Protein AF-A0AA95JID3-F1 (afdb_monomer_lite)

Secondary structure (DSSP, 8-state):
------EEEE--SSTT--S--SEEEEEEETTEEEEEEE-TTTT-SEEEEEEEEEEEEEETTSS------SSS-PPBP--TT-TTPBPSEEEEET-HHHHHHGGGSPTT--EEEEEEEETTEEEEEEEESS-SEEEEEEHHHHTT---GGG--

Foldseek 3Di:
DPLPDFAWDDDDLDPPDALDQPFWDWDDDQQKIKIWRHDVPPHDQWIKIFIFGFNDKDDPPPDCPDPPPPDPHFDARPPPVGRPHGRFKIWTPPDPVCVVCVVVDDPPFDWTWIWGQGPVGIIITTGGDRTPDIDIDGNVCVVVDDPPVRPD

Radius of gyration: 15.6 Å; chains: 1; bounding box: 40×29×48 Å

pLDDT: mean 78.07, std 14.45, range [30.84, 93.31]

Structure (mmCIF, N/CA/C/O backbone):
data_AF-A0AA95JID3-F1
#
_entry.id   AF-A0AA95JID3-F1
#
loop_
_atom_site.group_PDB
_atom_site.id
_atom_site.type_symbol
_atom_site.label_atom_id
_atom_site.label_alt_id
_atom_site.label_comp_id
_atom_site.label_asym_id
_atom_site.label_entity_id
_atom_site.label_seq_id
_atom_site.pdbx_PDB_ins_code
_atom_site.Cartn_x
_atom_site.Cartn_y
_atom_site.Cartn_z
_atom_site.occupancy
_atom_site.B_iso_or_equiv
_atom_site.auth_seq_id
_atom_site.auth_comp_id
_atom_site.auth_asym_id
_atom_site.auth_atom_id
_atom_site.pdbx_PDB_model_num
ATOM 1 N N . MET A 1 1 ? 9.657 -1.119 28.760 1.00 42.12 1 MET A N 1
AT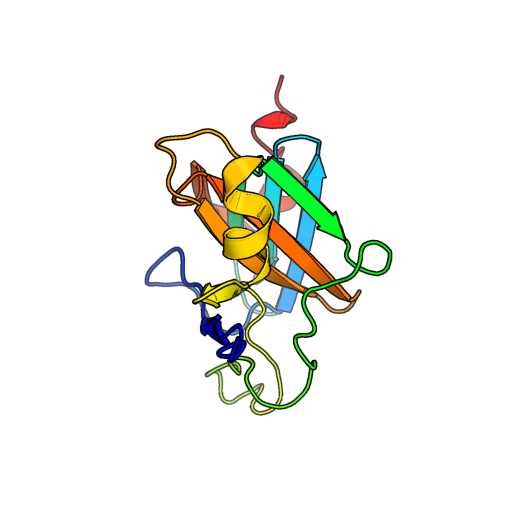OM 2 C CA . MET A 1 1 ? 9.115 -2.240 27.970 1.00 42.12 1 MET A CA 1
ATOM 3 C C . MET A 1 1 ? 9.967 -2.332 26.725 1.00 42.12 1 MET A C 1
ATOM 5 O O . MET A 1 1 ? 10.336 -1.295 26.195 1.00 42.12 1 MET A O 1
ATOM 9 N N . ASP A 1 2 ? 10.381 -3.534 26.352 1.00 42.81 2 ASP A N 1
ATOM 10 C CA . ASP A 1 2 ? 11.243 -3.756 25.193 1.00 42.81 2 ASP A CA 1
ATOM 11 C C . ASP A 1 2 ? 10.377 -3.553 23.940 1.00 42.81 2 ASP A C 1
ATOM 13 O O . ASP A 1 2 ? 9.549 -4.409 23.625 1.00 42.81 2 ASP A O 1
ATOM 17 N N . HIS A 1 3 ? 10.460 -2.377 23.305 1.00 45.72 3 HIS A N 1
ATOM 18 C CA . HIS A 1 3 ? 9.770 -2.086 22.046 1.00 45.72 3 HIS A CA 1
ATOM 19 C C . HIS A 1 3 ? 10.386 -2.987 20.969 1.00 45.72 3 HIS A C 1
ATOM 21 O O . HIS A 1 3 ? 11.359 -2.625 20.304 1.00 45.72 3 HIS A O 1
ATOM 27 N N . LYS A 1 4 ? 9.879 -4.217 20.852 1.00 53.16 4 LYS A N 1
ATOM 28 C CA . LYS A 1 4 ? 10.239 -5.141 19.780 1.00 53.16 4 LYS A CA 1
ATOM 29 C C . LYS A 1 4 ? 9.712 -4.578 18.458 1.00 53.16 4 LYS A C 1
ATOM 31 O O . LYS A 1 4 ? 8.588 -4.839 18.076 1.00 53.16 4 LYS A O 1
ATOM 36 N N . ARG A 1 5 ? 10.579 -3.756 17.860 1.00 68.69 5 ARG A N 1
ATOM 37 C CA . ARG A 1 5 ? 10.767 -3.378 16.454 1.00 68.69 5 ARG A CA 1
ATOM 38 C C . ARG A 1 5 ? 9.573 -3.655 15.541 1.00 68.69 5 ARG A C 1
ATOM 40 O O . ARG A 1 5 ? 9.470 -4.755 15.009 1.00 68.69 5 ARG A O 1
ATOM 47 N N . ASP A 1 6 ? 8.790 -2.611 15.284 1.00 78.25 6 ASP A N 1
ATOM 48 C CA . ASP A 1 6 ? 7.962 -2.487 14.084 1.00 78.25 6 ASP A CA 1
ATOM 49 C C . ASP A 1 6 ? 8.729 -3.048 12.874 1.00 78.25 6 ASP A C 1
ATOM 51 O O . ASP A 1 6 ? 9.839 -2.596 12.566 1.00 78.25 6 ASP A O 1
ATOM 55 N N . LEU A 1 7 ? 8.163 -4.061 12.215 1.00 83.56 7 LEU A N 1
ATOM 56 C CA . LEU A 1 7 ? 8.807 -4.740 11.093 1.00 83.56 7 LEU A CA 1
ATOM 57 C C . LEU A 1 7 ? 8.034 -4.465 9.807 1.00 83.56 7 LEU A C 1
ATOM 59 O O . LEU A 1 7 ? 6.896 -4.896 9.650 1.00 83.56 7 LEU A O 1
ATOM 63 N N . ALA A 1 8 ? 8.677 -3.787 8.858 1.00 85.88 8 ALA A N 1
ATOM 64 C CA . ALA A 1 8 ? 8.136 -3.634 7.517 1.00 85.88 8 ALA A CA 1
ATOM 65 C C . ALA A 1 8 ? 8.369 -4.919 6.708 1.00 85.88 8 ALA A C 1
ATOM 67 O O . ALA A 1 8 ? 9.511 -5.299 6.447 1.00 85.88 8 ALA A O 1
ATOM 68 N N . VAL A 1 9 ? 7.290 -5.570 6.284 1.00 89.19 9 VAL A N 1
ATOM 69 C CA . VAL A 1 9 ? 7.317 -6.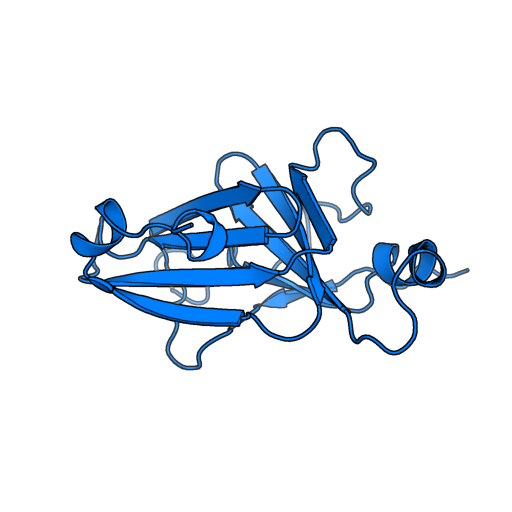743 5.398 1.00 89.19 9 VAL A CA 1
ATOM 70 C C . VAL A 1 9 ? 6.632 -6.419 4.070 1.00 89.19 9 VAL A C 1
ATOM 72 O O . VAL A 1 9 ? 5.799 -5.507 4.025 1.00 89.19 9 VAL A O 1
ATOM 75 N N . PRO A 1 10 ? 6.954 -7.124 2.965 1.00 90.56 10 PRO A N 1
ATOM 76 C CA . PRO A 1 10 ? 6.253 -6.914 1.708 1.00 90.56 10 PRO A CA 1
ATOM 77 C C . PRO A 1 10 ? 4.754 -7.148 1.878 1.00 90.56 10 PRO A C 1
ATOM 79 O O . PRO A 1 10 ? 4.333 -8.212 2.332 1.00 90.56 10 PRO A O 1
ATOM 82 N N . TRP A 1 11 ? 3.952 -6.173 1.471 1.00 90.44 11 TRP A N 1
ATOM 83 C CA . TRP A 1 11 ? 2.514 -6.333 1.363 1.00 90.44 11 TRP A CA 1
ATOM 84 C C . TRP A 1 11 ? 2.137 -6.624 -0.085 1.00 90.44 11 TRP A C 1
ATOM 86 O O . TRP A 1 11 ? 2.518 -5.900 -1.006 1.00 90.44 11 TRP A O 1
ATOM 96 N N . VAL A 1 12 ? 1.428 -7.734 -0.279 1.00 90.00 12 VAL A N 1
ATOM 97 C CA . VAL A 1 12 ? 1.126 -8.308 -1.592 1.00 90.00 12 VAL A CA 1
ATOM 98 C C . VAL A 1 12 ? -0.372 -8.632 -1.633 1.00 90.00 12 VAL A C 1
ATOM 100 O O . VAL A 1 12 ? -0.764 -9.756 -1.321 1.00 90.00 12 VAL A O 1
ATOM 103 N N . PRO A 1 13 ? -1.235 -7.647 -1.949 1.00 86.06 13 PRO A N 1
ATOM 104 C CA . PRO A 1 13 ? -2.688 -7.835 -1.908 1.00 86.06 13 PRO A CA 1
ATOM 105 C C . PRO A 1 13 ? -3.250 -8.737 -3.025 1.00 86.06 13 PRO A C 1
ATOM 107 O O . PRO A 1 13 ? -4.396 -9.166 -2.938 1.00 86.06 13 PRO A O 1
ATOM 110 N N . LEU A 1 14 ? -2.454 -9.061 -4.051 1.00 88.00 14 LEU A N 1
ATOM 111 C CA . LEU A 1 14 ? -2.749 -10.065 -5.081 1.00 88.00 14 LEU A CA 1
ATOM 112 C C . LEU A 1 14 ? -1.506 -10.915 -5.347 1.00 88.00 14 LEU A C 1
ATOM 114 O O . LEU A 1 14 ? -0.386 -10.414 -5.311 1.00 88.00 14 LEU A O 1
ATOM 118 N N . SER A 1 15 ? -1.691 -12.191 -5.680 1.00 83.75 15 SER A N 1
ATOM 119 C CA . SER A 1 15 ? -0.581 -13.131 -5.888 1.00 83.75 15 SER A CA 1
ATOM 120 C C . SER A 1 15 ? 0.307 -12.826 -7.102 1.00 83.75 15 SER A C 1
ATOM 122 O O . SER A 1 15 ? 1.416 -13.345 -7.172 1.00 83.75 15 SER A O 1
ATOM 124 N N . ASP A 1 16 ? -0.170 -12.038 -8.071 1.00 84.00 16 ASP A N 1
ATOM 125 C CA . ASP A 1 16 ? 0.493 -11.780 -9.358 1.00 84.00 16 ASP A CA 1
ATOM 126 C C . ASP A 1 16 ? 1.071 -10.359 -9.491 1.00 84.00 16 ASP A C 1
ATOM 128 O O . ASP A 1 16 ? 1.343 -9.906 -10.604 1.00 84.00 16 ASP A O 1
ATOM 132 N N . ILE A 1 17 ? 1.256 -9.636 -8.381 1.00 88.00 17 ILE A N 1
ATOM 133 C CA . ILE A 1 17 ? 1.756 -8.256 -8.427 1.00 88.00 17 ILE A CA 1
ATOM 134 C C . ILE A 1 17 ? 3.236 -8.245 -8.845 1.00 88.00 17 ILE A C 1
ATOM 136 O O . ILE A 1 17 ? 4.072 -8.813 -8.135 1.00 88.00 17 ILE A O 1
ATOM 140 N N . PRO A 1 18 ? 3.598 -7.575 -9.957 1.00 87.56 18 PRO A N 1
ATOM 141 C CA . PRO A 1 18 ? 4.989 -7.424 -10.356 1.00 87.56 18 PRO A CA 1
ATOM 142 C C . PRO A 1 18 ? 5.759 -6.593 -9.329 1.00 87.56 18 PRO A C 1
ATOM 144 O O . PRO A 1 18 ? 5.324 -5.513 -8.936 1.00 87.56 18 PRO A O 1
ATOM 147 N N . GLN A 1 19 ? 6.950 -7.046 -8.936 1.00 85.38 19 GLN A N 1
ATOM 148 C CA . GLN A 1 19 ? 7.794 -6.309 -7.992 1.00 85.38 19 GLN A CA 1
ATOM 149 C C . GLN A 1 19 ? 8.661 -5.230 -8.652 1.00 85.38 19 GLN A C 1
ATOM 151 O O . GLN A 1 19 ? 9.865 -5.145 -8.417 1.00 85.38 19 GLN A O 1
ATOM 156 N N . SER A 1 20 ? 8.049 -4.429 -9.521 1.00 86.06 20 SER A N 1
ATOM 157 C CA . SER A 1 20 ? 8.722 -3.350 -10.247 1.00 86.06 20 SER A CA 1
ATOM 158 C C . SER A 1 20 ? 7.737 -2.285 -10.760 1.00 86.06 20 SER A C 1
ATOM 160 O O . SER A 1 20 ? 7.746 -1.998 -11.964 1.00 86.06 20 SER A O 1
ATOM 162 N N . PRO A 1 21 ? 6.836 -1.729 -9.921 1.00 85.88 21 PRO A N 1
ATOM 163 C CA . PRO A 1 21 ? 6.085 -0.552 -10.336 1.00 85.88 21 PRO A CA 1
ATOM 164 C C . PRO A 1 21 ? 7.078 0.562 -10.647 1.00 85.88 21 PRO A C 1
ATOM 166 O O . PRO A 1 21 ? 8.077 0.738 -9.952 1.00 85.88 21 PRO A O 1
ATOM 169 N N . CYS A 1 22 ? 6.813 1.302 -11.712 1.00 82.75 22 CYS A N 1
ATOM 170 C CA . CYS A 1 22 ? 7.638 2.430 -12.109 1.00 82.75 22 CYS A CA 1
ATOM 171 C C . CYS A 1 22 ? 7.256 3.735 -11.400 1.00 82.75 22 CYS A C 1
ATOM 173 O O . CYS A 1 22 ? 7.894 4.757 -11.622 1.00 82.75 22 CYS A O 1
ATOM 175 N N . GLY A 1 23 ? 6.196 3.704 -10.594 1.00 83.00 23 GLY A N 1
ATOM 176 C CA . GLY A 1 23 ? 5.763 4.807 -9.752 1.00 83.00 23 GLY A CA 1
ATOM 177 C C . GLY A 1 23 ? 4.611 4.384 -8.851 1.00 83.00 23 GLY A C 1
ATOM 178 O O . GLY A 1 23 ? 3.946 3.377 -9.107 1.00 83.00 23 GLY A O 1
ATOM 179 N N . ILE A 1 24 ? 4.374 5.163 -7.801 1.00 87.25 24 ILE A N 1
ATOM 180 C CA . ILE A 1 24 ? 3.209 5.036 -6.930 1.00 87.25 24 ILE A CA 1
ATOM 181 C C . ILE A 1 24 ? 2.532 6.398 -6.847 1.00 87.25 24 ILE A C 1
ATOM 183 O O . ILE A 1 24 ? 3.190 7.396 -6.573 1.00 87.25 24 ILE A O 1
ATOM 187 N N . GLU A 1 25 ? 1.220 6.426 -7.042 1.00 86.00 25 GLU A N 1
ATOM 188 C CA . GLU A 1 25 ? 0.388 7.594 -6.770 1.00 86.00 25 GLU A CA 1
ATOM 189 C C . GLU A 1 25 ? -0.521 7.274 -5.579 1.00 86.00 25 GLU A C 1
ATOM 191 O O . GLU A 1 25 ? -1.078 6.175 -5.490 1.00 86.00 25 GLU A O 1
ATOM 196 N N . VAL A 1 26 ? -0.674 8.226 -4.660 1.00 85.19 26 VAL A N 1
ATOM 197 C CA . VAL A 1 26 ? -1.540 8.085 -3.484 1.00 85.19 26 VAL A CA 1
ATOM 198 C C . VAL A 1 26 ? -2.573 9.204 -3.491 1.00 85.19 26 VAL A C 1
ATOM 200 O O . VAL A 1 26 ? -2.228 10.379 -3.579 1.00 85.19 26 VAL A O 1
ATOM 203 N N . ASP A 1 27 ? -3.844 8.833 -3.375 1.00 85.38 27 ASP A N 1
ATOM 204 C CA . ASP A 1 27 ? -4.962 9.747 -3.152 1.00 85.38 27 ASP A CA 1
ATOM 205 C C . ASP A 1 27 ? -5.625 9.384 -1.822 1.00 85.38 27 ASP A C 1
ATOM 207 O O . ASP A 1 27 ? -5.940 8.221 -1.569 1.00 85.38 27 ASP A O 1
ATOM 211 N N . ALA A 1 28 ? -5.810 10.366 -0.947 1.00 80.56 28 ALA A N 1
ATOM 212 C CA . ALA A 1 28 ? -6.346 10.152 0.388 1.00 80.56 28 ALA A CA 1
ATOM 213 C C . ALA A 1 28 ? -7.429 11.179 0.719 1.00 80.56 28 ALA A C 1
ATOM 215 O O . ALA A 1 28 ? -7.350 12.354 0.360 1.00 80.56 28 ALA A O 1
ATOM 216 N N . ALA A 1 29 ? -8.440 10.724 1.452 1.00 80.56 29 ALA A N 1
ATOM 217 C CA . ALA A 1 29 ? -9.507 11.539 2.011 1.00 80.56 29 ALA A CA 1
ATOM 218 C C . ALA A 1 29 ? -9.837 11.043 3.429 1.00 80.56 29 ALA A C 1
ATOM 220 O O . ALA A 1 29 ? -9.461 9.925 3.789 1.00 80.56 29 ALA A O 1
ATOM 221 N N . PRO A 1 30 ? -10.546 11.825 4.264 1.00 79.69 30 PRO A N 1
ATOM 222 C CA . PRO A 1 30 ? -10.997 11.334 5.562 1.00 79.69 30 PRO A CA 1
ATOM 223 C C . PRO A 1 30 ? -11.750 10.001 5.418 1.00 79.69 30 PRO A C 1
ATOM 225 O O . PRO A 1 30 ? -12.777 9.938 4.744 1.00 79.69 30 PRO A O 1
ATOM 228 N N . GLY A 1 31 ? -11.232 8.936 6.035 1.00 81.50 31 GLY A N 1
ATOM 229 C CA . GLY A 1 31 ? -11.826 7.599 5.969 1.00 81.50 31 GLY A CA 1
ATOM 230 C C . GLY A 1 31 ? -11.325 6.700 4.830 1.00 81.50 31 GLY A C 1
ATOM 231 O O . GLY A 1 31 ? -11.709 5.531 4.795 1.00 81.50 31 GLY A O 1
ATOM 232 N N . TRP A 1 32 ? -10.508 7.199 3.893 1.00 84.88 32 TRP A N 1
ATOM 233 C CA . TRP A 1 32 ? -10.155 6.456 2.679 1.00 84.88 32 TRP A CA 1
ATOM 234 C C . TRP A 1 32 ? -8.748 6.744 2.155 1.00 84.88 32 TRP A C 1
ATOM 236 O O . TRP A 1 32 ? -8.278 7.880 2.167 1.00 84.88 32 TRP A O 1
ATOM 246 N N . VAL A 1 33 ? -8.099 5.711 1.626 1.00 87.81 33 VAL A N 1
ATOM 247 C CA . VAL A 1 33 ? -6.817 5.793 0.920 1.00 87.81 33 VAL A CA 1
ATOM 248 C C . VAL A 1 33 ? -6.913 4.958 -0.347 1.00 87.81 33 VAL A C 1
ATOM 250 O O . VAL A 1 33 ? -7.392 3.828 -0.330 1.00 87.81 33 VAL A O 1
ATOM 253 N N . THR A 1 34 ? -6.472 5.521 -1.46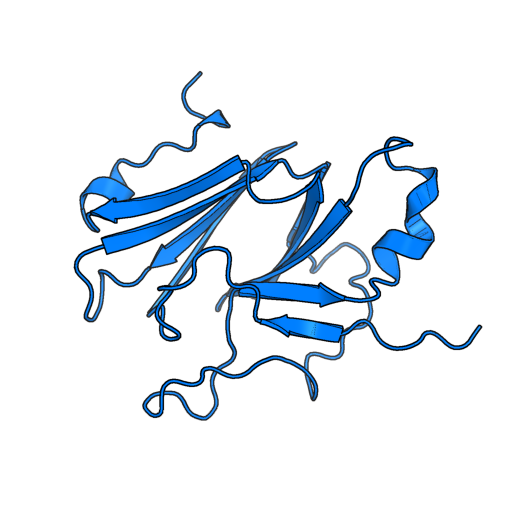1 1.00 90.56 34 THR A N 1
ATOM 254 C CA . THR A 1 34 ? -6.317 4.827 -2.736 1.00 90.56 34 THR A CA 1
ATOM 255 C C . THR A 1 34 ? -4.870 4.909 -3.169 1.00 90.56 34 THR A C 1
ATOM 257 O O . THR A 1 34 ? -4.277 5.984 -3.202 1.00 90.56 34 THR A O 1
ATOM 260 N N . VAL A 1 35 ? -4.307 3.757 -3.505 1.00 90.81 35 VAL A N 1
ATOM 261 C CA . VAL A 1 35 ? -2.947 3.623 -4.007 1.00 90.81 35 VAL A CA 1
ATOM 262 C C . VAL A 1 35 ? -3.021 3.106 -5.426 1.00 90.81 35 VAL A C 1
ATOM 264 O O . VAL A 1 35 ? -3.638 2.073 -5.689 1.00 90.81 35 VAL A O 1
ATOM 267 N N . ARG A 1 36 ? -2.356 3.804 -6.337 1.00 90.75 36 ARG A N 1
ATOM 268 C CA . ARG A 1 36 ? -2.133 3.344 -7.699 1.00 90.75 36 ARG A CA 1
ATOM 269 C C . ARG A 1 36 ? -0.669 2.978 -7.851 1.00 90.75 36 ARG A C 1
ATOM 271 O O . ARG A 1 36 ? 0.194 3.850 -7.839 1.00 90.75 36 ARG A O 1
ATOM 278 N N . ALA A 1 37 ? -0.395 1.691 -8.028 1.00 91.06 37 ALA A N 1
ATOM 279 C CA . ALA A 1 37 ? 0.916 1.242 -8.466 1.00 91.06 37 ALA A CA 1
ATOM 280 C C . ALA A 1 37 ? 0.968 1.280 -9.995 1.00 91.06 37 ALA A C 1
ATOM 282 O O . ALA A 1 37 ? 0.244 0.550 -10.682 1.00 91.06 37 ALA A O 1
ATOM 283 N N . VAL A 1 38 ? 1.799 2.180 -10.514 1.00 88.44 38 VAL A N 1
ATOM 284 C CA . VAL A 1 38 ? 1.926 2.466 -11.940 1.00 88.44 38 VAL A CA 1
ATOM 285 C C . VAL A 1 38 ? 2.894 1.462 -12.547 1.00 88.44 38 VAL A C 1
ATOM 287 O O . VAL A 1 38 ? 4.045 1.372 -12.125 1.00 88.44 38 VAL A O 1
ATOM 290 N N . TYR A 1 39 ? 2.443 0.720 -13.554 1.00 88.62 39 TYR A N 1
ATOM 291 C CA . TYR A 1 39 ? 3.315 -0.131 -14.378 1.00 88.62 39 TYR A CA 1
ATOM 292 C C . TYR A 1 39 ? 3.261 0.285 -15.847 1.00 88.62 39 TYR A C 1
ATOM 294 O O . TYR A 1 39 ? 4.214 0.067 -16.596 1.00 88.62 39 TYR A O 1
ATOM 302 N N . SER A 1 40 ? 2.161 0.916 -16.261 1.00 85.25 40 SER A N 1
ATOM 303 C CA . SER A 1 40 ? 1.861 1.210 -17.659 1.00 85.25 40 SER A CA 1
ATOM 304 C C . SER A 1 40 ? 2.759 2.244 -18.339 1.00 85.25 40 SER A C 1
ATOM 306 O O . SER A 1 40 ? 2.715 2.368 -19.560 1.00 85.25 40 SER A O 1
ATOM 308 N N . PHE A 1 41 ? 3.571 2.995 -17.589 1.00 76.56 41 PHE A N 1
ATOM 309 C CA . PHE A 1 41 ? 4.340 4.099 -18.164 1.00 76.56 41 PHE A CA 1
ATOM 310 C C . PHE A 1 41 ? 5.638 3.653 -18.848 1.00 76.56 41 PHE A C 1
ATOM 312 O O . PHE A 1 41 ? 6.023 4.247 -19.852 1.00 76.56 41 PHE A O 1
ATOM 319 N N . TYR A 1 42 ? 6.309 2.618 -18.330 1.00 65.62 42 TYR A N 1
ATOM 320 C CA . TYR A 1 42 ? 7.625 2.213 -18.844 1.00 65.62 42 TYR A CA 1
ATOM 321 C C . TYR A 1 42 ? 7.672 0.815 -19.464 1.00 65.62 42 TYR A C 1
ATOM 323 O O . TYR A 1 42 ? 8.481 0.633 -20.361 1.00 65.62 42 TYR A O 1
ATOM 331 N N . ASP A 1 43 ? 6.822 -0.137 -19.053 1.00 65.62 43 ASP A N 1
ATOM 332 C CA . ASP A 1 43 ? 6.848 -1.516 -19.593 1.00 65.62 43 ASP A CA 1
ATOM 333 C C . ASP A 1 43 ? 5.502 -2.280 -19.490 1.00 65.62 43 ASP A C 1
ATOM 335 O O . ASP A 1 43 ? 5.382 -3.388 -20.012 1.00 65.62 43 ASP A O 1
ATOM 339 N N . GLY A 1 44 ? 4.486 -1.742 -18.803 1.00 74.50 44 GLY A N 1
ATOM 340 C CA . GLY A 1 44 ? 3.194 -2.406 -18.586 1.00 74.50 44 GLY A CA 1
ATOM 341 C C . GLY A 1 44 ? 2.070 -1.932 -19.514 1.00 74.50 44 GLY A C 1
ATOM 342 O O . GLY A 1 44 ? 2.168 -0.912 -20.189 1.00 74.50 44 GLY A O 1
ATOM 343 N N . ASP A 1 45 ? 0.945 -2.644 -19.496 1.00 83.31 45 ASP A N 1
ATOM 344 C CA . ASP A 1 45 ? -0.314 -2.251 -20.152 1.00 83.31 45 ASP A CA 1
ATOM 345 C C . ASP A 1 45 ? -1.436 -1.900 -19.153 1.00 83.31 45 ASP A C 1
ATOM 347 O O . ASP A 1 45 ? -2.491 -1.368 -19.524 1.00 83.31 45 ASP A O 1
ATOM 351 N N . ARG A 1 46 ? -1.190 -2.155 -17.867 1.00 90.06 46 ARG A N 1
ATOM 352 C CA . ARG A 1 46 ? -2.143 -2.028 -16.767 1.00 90.06 46 ARG A CA 1
ATOM 353 C C . ARG A 1 46 ? -1.496 -1.407 -15.536 1.00 90.06 46 ARG A C 1
ATOM 355 O O . ARG A 1 46 ? -0.305 -1.585 -15.316 1.00 90.06 46 ARG A O 1
ATOM 362 N N . ASP A 1 47 ? -2.296 -0.737 -14.722 1.00 91.62 47 ASP A N 1
ATOM 363 C CA . ASP A 1 47 ? -1.919 -0.286 -13.384 1.00 91.62 47 ASP A CA 1
ATOM 364 C C . ASP A 1 47 ? -2.731 -1.039 -12.337 1.00 91.62 47 ASP A C 1
ATOM 366 O O . ASP A 1 47 ? -3.836 -1.513 -12.615 1.00 91.62 47 ASP A O 1
ATOM 370 N N . LEU A 1 48 ? -2.186 -1.149 -11.130 1.00 92.44 48 LEU A N 1
ATOM 371 C CA . LEU A 1 48 ? -2.884 -1.753 -10.004 1.00 92.44 48 LEU A CA 1
ATOM 372 C C . LEU A 1 48 ? -3.483 -0.650 -9.140 1.00 92.44 48 LEU A C 1
ATOM 374 O O . LEU A 1 48 ? -2.748 0.206 -8.650 1.00 92.44 48 LEU A O 1
ATOM 378 N N . ILE A 1 49 ? -4.790 -0.709 -8.915 1.00 93.31 49 ILE A N 1
ATOM 379 C CA . ILE A 1 49 ? -5.476 0.143 -7.953 1.00 93.31 49 ILE A CA 1
ATOM 380 C C . ILE A 1 49 ? -5.798 -0.658 -6.700 1.00 93.31 49 ILE A C 1
ATOM 382 O O . ILE A 1 49 ? -6.344 -1.759 -6.783 1.00 93.31 49 ILE A O 1
ATOM 386 N N . ILE A 1 50 ? -5.478 -0.076 -5.550 1.00 92.88 50 ILE A N 1
ATOM 387 C CA . ILE A 1 50 ? -5.767 -0.603 -4.223 1.00 92.88 50 ILE A CA 1
ATOM 388 C C . ILE A 1 50 ? -6.538 0.474 -3.469 1.00 92.88 50 ILE A C 1
ATOM 390 O O . ILE A 1 50 ? -6.008 1.549 -3.203 1.00 92.88 50 ILE A O 1
ATOM 394 N N . GLU A 1 51 ? -7.777 0.185 -3.105 1.00 92.19 51 GLU A N 1
ATOM 395 C CA . GLU A 1 51 ? -8.600 1.048 -2.270 1.00 92.19 51 GLU A CA 1
ATOM 396 C C . GLU A 1 51 ? -8.746 0.448 -0.880 1.00 92.19 51 GLU A C 1
ATOM 398 O O . GLU A 1 51 ? -9.002 -0.748 -0.724 1.00 92.19 51 GLU A O 1
ATOM 403 N N . MET A 1 52 ? -8.598 1.296 0.129 1.00 90.44 52 MET A N 1
ATOM 404 C CA . MET A 1 52 ? -8.665 0.916 1.529 1.00 90.44 52 MET A CA 1
ATOM 405 C C . MET A 1 52 ? -9.457 1.955 2.310 1.00 90.44 52 MET A C 1
ATOM 407 O O . MET A 1 52 ? -9.135 3.148 2.292 1.00 90.44 52 MET A O 1
ATOM 411 N N . ARG A 1 53 ? -10.425 1.495 3.095 1.00 87.50 53 ARG A N 1
ATOM 412 C CA . ARG A 1 53 ? -10.940 2.246 4.232 1.00 87.50 53 ARG A CA 1
ATOM 413 C C . ARG A 1 53 ? -9.844 2.398 5.259 1.00 87.50 53 ARG A C 1
ATOM 415 O O . ARG A 1 53 ? -9.292 1.423 5.767 1.00 87.50 53 ARG A O 1
ATOM 422 N N . SER A 1 54 ? -9.563 3.646 5.582 1.00 83.88 54 SER A N 1
ATOM 423 C CA . SER A 1 54 ? -8.535 3.992 6.539 1.00 83.88 54 SER A CA 1
ATOM 424 C C . SER A 1 54 ? -9.125 4.867 7.624 1.00 83.88 54 SER A C 1
ATOM 426 O O . SER A 1 54 ? -9.682 5.926 7.344 1.00 83.88 54 SER A O 1
ATOM 428 N N . ILE A 1 55 ? -8.990 4.441 8.876 1.00 77.00 55 ILE A N 1
ATOM 429 C CA . ILE A 1 55 ? -9.409 5.261 10.018 1.00 77.00 55 ILE A CA 1
ATOM 430 C C . ILE A 1 55 ? -8.424 6.415 10.218 1.00 77.00 55 ILE A C 1
ATOM 432 O O . ILE A 1 55 ? -8.803 7.484 10.696 1.00 77.00 55 ILE A O 1
ATOM 436 N N . ILE A 1 56 ? -7.164 6.213 9.824 1.00 69.31 56 ILE A N 1
ATOM 437 C CA . ILE A 1 56 ? -6.108 7.221 9.886 1.00 69.31 56 ILE A CA 1
ATOM 438 C C . ILE A 1 56 ? -5.306 7.165 8.599 1.00 69.31 56 ILE A C 1
ATOM 440 O O . ILE A 1 56 ? -4.630 6.179 8.321 1.00 69.31 56 ILE A O 1
ATOM 444 N N . ALA A 1 57 ? -5.363 8.254 7.846 1.00 59.66 57 ALA A N 1
ATOM 445 C CA . ALA A 1 57 ? -4.644 8.458 6.603 1.00 59.66 57 ALA A CA 1
ATOM 446 C C . ALA A 1 57 ? -3.801 9.728 6.760 1.00 59.66 57 ALA A C 1
ATOM 448 O O . ALA A 1 57 ? -4.368 10.812 6.912 1.00 59.66 57 ALA A O 1
ATOM 449 N N . SER A 1 58 ? -2.472 9.613 6.793 1.00 59.25 58 SER A N 1
ATOM 450 C CA . SER A 1 58 ? -1.603 10.780 6.967 1.00 59.25 58 SER A CA 1
ATOM 451 C C . SER A 1 58 ? -0.274 10.621 6.228 1.00 59.25 58 SER A C 1
ATOM 453 O O . SER A 1 58 ? 0.344 9.557 6.223 1.00 59.25 58 SER A O 1
ATOM 455 N N . LEU A 1 59 ? 0.154 11.721 5.602 1.00 54.59 59 LEU A N 1
ATOM 456 C CA . LEU A 1 59 ? 1.536 11.945 5.189 1.00 54.59 59 LEU A CA 1
ATOM 457 C C . LEU A 1 59 ? 2.333 12.259 6.459 1.00 54.59 59 LEU A C 1
ATOM 459 O O . LEU A 1 59 ? 2.168 13.327 7.051 1.00 54.59 59 LEU A O 1
ATOM 463 N N . PHE A 1 60 ? 3.154 11.321 6.919 1.00 55.66 60 PHE A N 1
ATOM 464 C CA . PHE A 1 60 ? 3.891 11.492 8.166 1.00 55.66 60 PHE A CA 1
ATOM 465 C C . PHE A 1 60 ? 5.242 12.172 7.924 1.00 55.66 60 PHE A C 1
ATOM 467 O O . PHE A 1 60 ? 6.272 11.509 7.889 1.00 55.66 60 PHE A O 1
ATOM 474 N N . ASP A 1 61 ? 5.223 13.504 7.832 1.00 41.62 61 ASP A N 1
ATOM 475 C CA . ASP A 1 61 ? 6.363 14.348 8.247 1.00 41.62 61 ASP A CA 1
ATOM 476 C C . ASP A 1 61 ? 6.013 15.209 9.491 1.00 41.62 61 ASP A C 1
ATOM 478 O O . ASP A 1 61 ? 6.891 15.669 10.212 1.00 41.62 61 ASP A O 1
ATOM 482 N N . GLU A 1 62 ? 4.723 15.356 9.848 1.00 30.84 62 GLU A N 1
ATOM 483 C CA . GLU A 1 62 ? 4.275 16.245 10.946 1.00 30.84 62 GLU A CA 1
ATOM 484 C C . GLU A 1 62 ? 3.708 15.551 12.201 1.00 30.84 62 GLU A C 1
ATOM 486 O O . GLU A 1 62 ? 3.476 16.209 13.215 1.00 30.84 62 GLU A O 1
ATOM 491 N N . ALA A 1 63 ? 3.508 14.231 12.203 1.00 34.25 63 ALA A N 1
ATOM 492 C CA . ALA A 1 63 ? 2.838 13.547 13.314 1.00 34.25 63 ALA A CA 1
ATOM 493 C C . ALA A 1 63 ? 3.653 12.377 13.875 1.00 34.25 63 ALA A C 1
ATOM 495 O O . ALA A 1 63 ? 3.228 11.243 13.748 1.00 34.25 63 ALA A O 1
ATOM 496 N N . ALA A 1 64 ? 4.806 12.643 14.505 1.00 38.12 64 ALA A N 1
ATOM 497 C CA . ALA A 1 64 ? 5.550 11.670 15.326 1.00 38.12 64 ALA A CA 1
ATOM 498 C C . ALA A 1 64 ? 5.485 10.229 14.772 1.00 38.12 64 ALA A C 1
ATOM 500 O O . ALA A 1 64 ? 4.887 9.343 15.386 1.00 38.12 64 ALA A O 1
ATOM 501 N N . SER A 1 65 ? 6.031 10.044 13.563 1.00 39.19 65 SER A N 1
ATOM 502 C CA . SER A 1 65 ? 6.123 8.735 12.911 1.00 39.19 65 SER A CA 1
ATOM 503 C C . SER A 1 65 ? 6.670 7.716 13.919 1.00 39.19 65 SER A C 1
ATOM 505 O O . SER A 1 65 ? 7.601 8.068 14.660 1.00 39.19 65 SER A O 1
ATOM 507 N N . PRO A 1 66 ? 6.132 6.480 13.998 1.00 43.44 66 PRO A N 1
ATOM 508 C CA . PRO A 1 66 ? 6.842 5.427 14.711 1.00 43.44 66 PRO A CA 1
ATOM 509 C C . PRO A 1 66 ? 8.276 5.440 14.186 1.00 43.44 66 PRO A C 1
ATOM 511 O O . PRO A 1 66 ? 8.470 5.536 12.974 1.00 43.44 66 PRO A O 1
ATOM 514 N N . LEU A 1 67 ? 9.255 5.460 15.100 1.00 43.16 67 LEU A N 1
ATOM 515 C CA . LEU A 1 67 ? 10.697 5.561 14.837 1.00 43.16 67 LEU A CA 1
ATOM 516 C C . LEU A 1 67 ? 11.184 4.338 14.047 1.00 43.16 67 LEU A C 1
ATOM 518 O O . LEU A 1 67 ? 11.954 3.510 14.527 1.00 43.16 67 LEU A O 1
ATOM 522 N N . VAL A 1 68 ? 10.696 4.194 12.828 1.00 47.16 68 VAL A N 1
ATOM 523 C CA . VAL A 1 68 ? 11.143 3.218 11.870 1.00 47.16 68 VAL A CA 1
ATOM 524 C C . VAL A 1 68 ? 12.251 3.932 11.133 1.00 47.16 68 VAL A C 1
ATOM 526 O O . VAL A 1 68 ? 12.032 4.692 10.191 1.00 47.16 68 VAL A O 1
ATOM 529 N N . ASP A 1 69 ? 13.447 3.754 11.673 1.00 48.16 69 ASP A N 1
ATOM 530 C CA . ASP A 1 69 ? 14.683 4.159 11.035 1.00 48.16 69 ASP A CA 1
ATOM 531 C C . ASP A 1 69 ? 14.618 3.691 9.572 1.00 48.16 69 ASP A C 1
ATOM 533 O O . ASP A 1 69 ? 14.481 2.496 9.295 1.00 48.16 69 ASP A O 1
ATOM 537 N N . PHE A 1 70 ? 14.669 4.631 8.623 1.00 51.91 70 PHE A N 1
ATOM 538 C CA . PHE A 1 70 ? 14.619 4.368 7.176 1.00 51.91 70 PHE A CA 1
ATOM 539 C C . PHE A 1 70 ? 15.804 3.512 6.680 1.00 51.91 70 PHE A C 1
ATOM 541 O O . PHE A 1 70 ? 16.004 3.317 5.481 1.00 51.91 70 PHE A O 1
ATOM 548 N N . SER A 1 71 ? 16.616 2.980 7.592 1.00 52.62 71 SER A N 1
ATOM 549 C CA . SER A 1 71 ? 17.797 2.194 7.316 1.00 52.62 71 SER A CA 1
ATOM 550 C C . SER A 1 71 ? 17.793 0.867 8.096 1.00 52.62 71 SER A C 1
ATOM 552 O O . SER A 1 71 ? 17.691 0.821 9.315 1.00 52.62 71 SER A O 1
ATOM 554 N N . ARG A 1 72 ? 17.958 -0.237 7.344 1.00 50.72 72 ARG A N 1
ATOM 555 C CA . ARG A 1 72 ? 17.993 -1.659 7.770 1.00 50.72 72 ARG A CA 1
ATOM 556 C C . ARG A 1 72 ? 16.651 -2.250 8.232 1.00 50.72 72 ARG A C 1
ATOM 558 O O . ARG A 1 72 ? 16.404 -2.431 9.416 1.00 50.72 72 ARG A O 1
ATOM 565 N N . GLY A 1 73 ? 15.855 -2.709 7.269 1.00 65.19 73 GLY A N 1
ATOM 566 C CA . GLY A 1 73 ? 14.697 -3.572 7.544 1.00 65.19 73 GLY A CA 1
ATOM 567 C C . GLY A 1 73 ? 13.681 -3.624 6.412 1.00 65.19 73 GLY A C 1
ATOM 568 O O . GLY A 1 73 ? 12.915 -4.574 6.335 1.00 65.19 73 GLY A O 1
ATOM 569 N N . TYR A 1 74 ? 13.706 -2.637 5.512 1.00 80.88 74 TYR A N 1
ATOM 570 C CA . TYR A 1 74 ? 12.692 -2.530 4.470 1.00 80.88 74 TYR A CA 1
ATOM 571 C C . TYR A 1 74 ? 12.861 -3.612 3.407 1.00 80.88 74 TYR A C 1
ATOM 573 O O . TYR A 1 74 ? 13.995 -3.892 2.986 1.00 80.88 74 TYR A O 1
ATOM 581 N N . PRO A 1 75 ? 11.747 -4.201 2.943 1.00 86.25 75 PRO A N 1
ATOM 582 C CA . PRO A 1 75 ? 11.786 -5.145 1.851 1.00 86.25 75 PRO A CA 1
ATOM 583 C C . PRO A 1 75 ? 12.337 -4.465 0.603 1.00 86.25 75 PRO A C 1
ATOM 585 O O . PRO A 1 75 ? 11.976 -3.339 0.261 1.00 86.25 75 PRO A O 1
ATOM 588 N N . LYS A 1 76 ? 13.244 -5.160 -0.076 1.00 86.62 76 LYS A N 1
ATOM 589 C CA . LYS A 1 76 ? 13.782 -4.733 -1.367 1.00 86.62 76 LYS A CA 1
ATOM 590 C C . LYS A 1 76 ? 12.942 -5.302 -2.498 1.00 86.62 76 LYS A C 1
ATOM 592 O O . LYS A 1 76 ? 12.308 -6.341 -2.320 1.00 86.62 76 LYS A O 1
ATOM 597 N N . LEU A 1 77 ? 12.998 -4.656 -3.660 1.00 86.38 77 LEU A N 1
ATOM 598 C CA . LEU A 1 77 ? 12.495 -5.254 -4.892 1.00 86.38 77 LEU A CA 1
ATOM 599 C C . LEU A 1 77 ? 13.245 -6.558 -5.175 1.00 86.38 77 LEU A C 1
ATOM 601 O O . LEU A 1 77 ? 14.472 -6.612 -5.076 1.00 86.38 77 LEU A O 1
ATOM 605 N N . THR A 1 78 ? 12.511 -7.607 -5.544 1.00 86.62 78 THR A N 1
ATOM 606 C CA . THR A 1 78 ? 13.121 -8.856 -6.024 1.00 86.62 78 THR A CA 1
ATOM 607 C C . THR A 1 78 ? 13.532 -8.783 -7.494 1.00 86.62 78 THR A C 1
ATOM 609 O O . THR A 1 78 ? 14.251 -9.664 -7.963 1.00 86.62 78 THR A O 1
ATOM 612 N N . ASP A 1 79 ? 13.072 -7.772 -8.238 1.00 84.31 79 ASP A N 1
ATOM 613 C CA . ASP A 1 79 ? 13.436 -7.584 -9.643 1.00 84.31 79 ASP A CA 1
ATOM 614 C C . ASP A 1 79 ? 14.938 -7.246 -9.773 1.00 84.31 79 ASP A C 1
ATOM 616 O O . ASP A 1 79 ? 15.404 -6.255 -9.199 1.00 84.31 79 ASP A O 1
ATOM 620 N N . PRO A 1 80 ? 15.717 -8.035 -10.540 1.00 85.06 80 PRO A N 1
ATOM 621 C CA . PRO A 1 80 ? 17.162 -7.855 -10.653 1.00 85.06 80 PRO A CA 1
ATOM 622 C C . PRO A 1 80 ? 17.576 -6.546 -11.338 1.00 85.06 80 PRO A C 1
ATOM 624 O O . PRO A 1 80 ? 18.735 -6.152 -11.213 1.00 85.06 80 PRO A O 1
ATOM 627 N N . ARG A 1 81 ? 16.668 -5.858 -12.046 1.00 82.94 81 ARG A N 1
ATOM 628 C CA . ARG A 1 81 ? 16.921 -4.527 -12.625 1.00 82.94 81 ARG A CA 1
ATOM 629 C C . ARG A 1 81 ? 17.106 -3.461 -11.545 1.00 82.94 81 ARG A C 1
ATOM 631 O O . ARG A 1 81 ? 17.784 -2.465 -11.781 1.00 82.94 81 ARG A O 1
ATOM 638 N N . TRP A 1 82 ? 16.552 -3.689 -10.353 1.00 82.69 82 TRP A N 1
ATOM 639 C CA . TRP A 1 82 ? 16.468 -2.699 -9.281 1.00 82.69 82 TRP A CA 1
ATOM 640 C C . TRP A 1 82 ? 17.024 -3.216 -7.939 1.00 82.69 82 TRP A C 1
ATOM 642 O O . TRP A 1 82 ? 16.359 -3.104 -6.909 1.00 82.69 82 TRP A O 1
ATOM 652 N N . PRO A 1 83 ? 18.276 -3.711 -7.880 1.00 80.50 83 PRO A N 1
ATOM 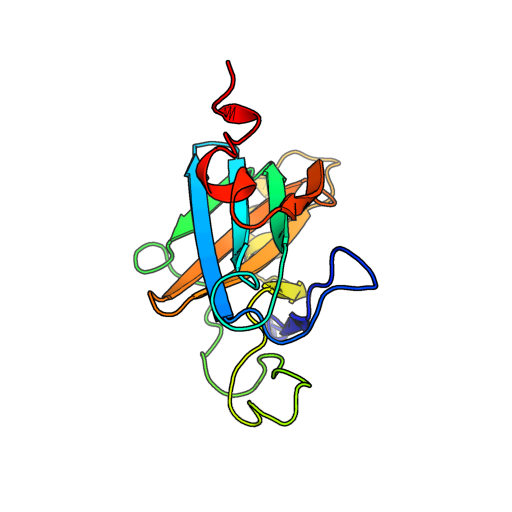653 C CA . PRO A 1 83 ? 18.812 -4.460 -6.728 1.00 80.50 83 PRO A CA 1
ATOM 654 C C . PRO A 1 83 ? 18.969 -3.636 -5.433 1.00 80.50 83 PRO A C 1
ATOM 656 O O . PRO A 1 83 ? 19.232 -4.178 -4.353 1.00 80.50 83 PRO A O 1
ATOM 659 N N . HIS A 1 84 ? 18.849 -2.313 -5.536 1.00 82.06 84 HIS A N 1
ATOM 660 C CA . HIS A 1 84 ? 18.990 -1.370 -4.428 1.00 82.06 84 HIS A CA 1
ATOM 661 C C . HIS A 1 84 ? 17.693 -0.633 -4.075 1.00 82.06 84 HIS A C 1
ATOM 663 O O . HIS A 1 84 ? 17.697 0.122 -3.107 1.00 82.06 84 HIS A O 1
ATOM 669 N N . HIS A 1 85 ? 16.605 -0.864 -4.812 1.00 82.19 85 HIS A N 1
ATOM 670 C CA . HIS A 1 85 ? 15.333 -0.178 -4.592 1.00 82.19 85 HIS A CA 1
ATOM 671 C C . HIS A 1 85 ? 14.458 -0.948 -3.597 1.00 82.19 85 HIS A C 1
ATOM 673 O O . HIS A 1 85 ? 14.578 -2.169 -3.439 1.00 82.19 85 HIS A O 1
ATOM 679 N N . TRP A 1 86 ? 13.584 -0.222 -2.906 1.00 85.50 86 TRP A N 1
ATOM 680 C CA . TRP A 1 86 ? 12.665 -0.777 -1.916 1.00 85.50 86 TRP A CA 1
ATOM 681 C C . TRP A 1 86 ? 11.332 -1.170 -2.548 1.00 85.50 86 TRP A C 1
ATOM 683 O O . TRP A 1 86 ? 10.899 -0.572 -3.529 1.00 85.50 86 TRP A O 1
ATOM 693 N N . TRP A 1 87 ? 10.683 -2.181 -1.975 1.00 89.75 87 TRP A N 1
ATOM 694 C CA . TRP A 1 87 ? 9.323 -2.564 -2.338 1.00 89.75 87 TRP A CA 1
ATOM 695 C C . TRP A 1 87 ? 8.331 -1.547 -1.777 1.00 89.75 87 TRP A C 1
ATOM 697 O O . TRP A 1 87 ? 8.253 -1.418 -0.561 1.00 89.75 87 TRP A O 1
ATOM 707 N N . PRO A 1 88 ? 7.569 -0.821 -2.609 1.00 88.38 88 PRO A N 1
ATOM 708 C CA . PRO A 1 88 ? 6.858 0.361 -2.138 1.00 88.38 88 PRO A CA 1
ATOM 709 C C . PRO A 1 88 ? 5.593 0.078 -1.323 1.00 88.38 88 PRO A C 1
ATOM 711 O O . PRO A 1 88 ? 5.067 1.000 -0.715 1.00 88.38 88 PRO A O 1
ATOM 714 N N . LEU A 1 89 ? 5.084 -1.157 -1.301 1.00 90.94 89 LEU A N 1
ATOM 715 C CA . LEU A 1 89 ? 3.853 -1.521 -0.593 1.00 90.94 89 LEU A CA 1
ATOM 716 C C . LEU A 1 89 ? 4.187 -2.421 0.597 1.00 90.94 89 LEU A C 1
ATOM 718 O O . LEU A 1 89 ? 4.496 -3.596 0.427 1.00 90.94 89 LEU A O 1
ATOM 722 N N . MET A 1 90 ? 4.141 -1.899 1.815 1.00 89.50 90 MET A N 1
ATOM 723 C CA . MET A 1 90 ? 4.597 -2.611 3.009 1.00 89.50 90 MET A CA 1
ATOM 724 C C . MET A 1 90 ? 3.478 -2.770 4.034 1.00 89.50 90 MET A C 1
ATOM 726 O O . MET A 1 90 ? 2.610 -1.912 4.171 1.00 89.50 90 MET A O 1
ATOM 730 N N . LYS A 1 91 ? 3.538 -3.857 4.801 1.00 89.88 91 LYS A N 1
ATOM 731 C CA . LYS A 1 91 ? 2.757 -4.043 6.025 1.00 89.88 91 LYS A CA 1
ATOM 732 C C . LYS A 1 91 ? 3.706 -3.895 7.205 1.00 89.88 91 LYS A C 1
ATOM 734 O O . LYS A 1 91 ? 4.800 -4.454 7.178 1.00 89.88 91 LYS A O 1
ATOM 739 N N . VAL A 1 92 ? 3.295 -3.145 8.219 1.00 88.12 92 VAL A N 1
ATOM 740 C CA . VAL A 1 92 ? 4.047 -2.987 9.465 1.00 88.12 92 VAL A CA 1
ATOM 741 C C . VAL A 1 92 ? 3.519 -4.004 10.474 1.00 88.12 92 VAL A C 1
ATOM 743 O O . VAL A 1 92 ? 2.448 -3.834 11.062 1.00 88.12 92 VAL A O 1
ATOM 746 N N . GLU A 1 93 ? 4.259 -5.094 10.641 1.00 86.50 93 GLU A N 1
ATOM 747 C CA . GLU A 1 93 ? 3.999 -6.098 11.671 1.00 86.50 93 GLU A CA 1
ATOM 748 C C . GLU A 1 93 ? 4.429 -5.591 13.049 1.00 86.50 93 GLU A C 1
ATOM 750 O O . GLU A 1 93 ? 5.302 -4.727 13.163 1.00 86.50 93 GLU A O 1
ATOM 755 N N . ASP A 1 94 ? 3.771 -6.112 14.089 1.00 83.06 94 ASP A N 1
ATOM 756 C CA . ASP A 1 94 ? 3.986 -5.733 15.491 1.00 83.06 94 ASP A CA 1
ATOM 757 C C . ASP A 1 94 ? 3.934 -4.216 15.745 1.00 83.06 94 ASP A C 1
ATOM 759 O O . ASP A 1 94 ? 4.601 -3.702 16.638 1.00 83.06 94 ASP A O 1
ATOM 763 N N . SER A 1 95 ? 3.116 -3.492 14.968 1.00 84.44 95 SER A N 1
ATOM 764 C CA . SER A 1 95 ? 3.079 -2.030 15.000 1.00 84.44 95 SER A CA 1
ATOM 765 C C . SER A 1 95 ? 2.845 -1.475 16.409 1.00 84.44 95 SER A C 1
ATOM 767 O O . SER A 1 95 ? 1.740 -1.543 16.958 1.00 84.44 95 SER A O 1
ATOM 769 N N . SER A 1 96 ? 3.879 -0.833 16.947 1.00 82.31 96 SER A N 1
ATOM 770 C CA . SER A 1 96 ? 3.848 -0.107 18.216 1.00 82.31 96 SER A CA 1
ATOM 771 C C . SER A 1 96 ? 2.744 0.947 18.244 1.00 82.31 96 SER A C 1
ATOM 773 O O . SER A 1 96 ? 1.999 1.021 19.219 1.00 82.31 96 SER A O 1
ATOM 775 N N . TRP A 1 97 ? 2.554 1.679 17.141 1.00 84.00 97 TRP A N 1
ATOM 776 C CA . TRP A 1 97 ? 1.477 2.659 17.007 1.00 84.00 97 TRP A CA 1
ATOM 777 C C . TRP A 1 97 ? 0.097 2.035 17.263 1.00 84.00 97 TRP A C 1
ATOM 779 O O . TRP A 1 97 ? -0.688 2.579 18.046 1.00 84.00 97 TRP A O 1
ATOM 789 N N . LEU A 1 98 ? -0.194 0.879 16.646 1.00 83.25 98 LEU A N 1
ATOM 790 C CA . LEU A 1 98 ? -1.460 0.162 16.846 1.00 83.25 98 LEU A CA 1
ATOM 791 C C . LEU A 1 98 ? -1.623 -0.303 18.290 1.00 83.25 98 LEU A C 1
ATOM 793 O O . LEU A 1 98 ? -2.725 -0.215 18.827 1.00 83.25 98 LEU A O 1
ATOM 797 N N . VAL A 1 99 ? -0.549 -0.791 18.913 1.00 84.38 99 VAL A N 1
ATOM 798 C CA . VAL A 1 99 ? -0.555 -1.227 20.316 1.00 84.38 99 VAL A CA 1
ATOM 799 C C . VAL A 1 99 ? -0.865 -0.053 21.246 1.00 84.38 99 VAL A C 1
ATOM 801 O O . VAL A 1 99 ? -1.748 -0.160 22.096 1.00 84.38 99 VAL A O 1
ATOM 804 N N . GLU A 1 100 ? -0.193 1.081 21.060 1.00 83.94 100 GLU A N 1
ATOM 805 C CA . GLU A 1 100 ? -0.334 2.275 21.901 1.00 83.94 100 GLU A CA 1
ATOM 806 C C . GLU A 1 100 ? -1.694 2.961 21.733 1.00 83.94 100 GLU A C 1
ATOM 808 O O . GLU A 1 100 ? -2.266 3.467 22.699 1.00 83.94 100 GLU A O 1
ATOM 813 N N . ASN A 1 101 ? -2.245 2.953 20.518 1.00 83.81 101 ASN A N 1
ATOM 814 C CA . ASN A 1 101 ? -3.490 3.650 20.200 1.00 83.81 101 ASN A CA 1
ATOM 815 C C . ASN A 1 101 ? -4.717 2.730 20.166 1.00 83.81 101 ASN A C 1
ATOM 817 O O . ASN A 1 101 ? -5.819 3.211 19.897 1.00 83.81 101 ASN A O 1
ATOM 821 N N . ARG A 1 102 ? -4.572 1.435 20.486 1.00 82.62 102 ARG A N 1
ATOM 822 C CA . ARG A 1 102 ? -5.648 0.432 20.389 1.00 82.62 102 ARG A CA 1
ATOM 823 C C . ARG A 1 102 ? -6.940 0.855 21.085 1.00 82.62 102 ARG A C 1
ATOM 825 O O . ARG A 1 102 ? -8.014 0.659 20.533 1.00 82.62 102 ARG A O 1
ATOM 832 N N . ALA A 1 103 ? -6.836 1.466 22.265 1.00 82.88 103 ALA A N 1
ATOM 833 C CA . ALA A 1 103 ? -7.985 1.904 23.062 1.00 82.88 103 ALA A CA 1
ATOM 834 C C . ALA A 1 103 ? -8.795 3.051 22.424 1.00 82.88 103 ALA A C 1
ATOM 836 O O . ALA A 1 103 ? -9.911 3.326 22.854 1.00 82.88 103 ALA A O 1
ATOM 837 N N . ARG A 1 104 ? -8.233 3.745 21.425 1.00 79.31 104 ARG A N 1
ATOM 838 C CA . ARG A 1 104 ? -8.890 4.833 20.681 1.00 79.31 104 ARG A CA 1
ATOM 839 C C . ARG A 1 104 ? -9.561 4.343 19.397 1.00 79.31 104 ARG A C 1
ATOM 841 O O . ARG A 1 104 ? -10.245 5.126 18.743 1.00 79.31 104 ARG A O 1
ATOM 848 N N . LEU A 1 105 ? -9.322 3.089 19.018 1.00 81.88 105 LEU A N 1
ATOM 849 C CA . LEU A 1 105 ? -9.897 2.454 17.839 1.00 81.88 105 LEU A CA 1
ATOM 850 C C . LEU A 1 105 ? -11.186 1.713 18.213 1.00 81.88 105 LEU A C 1
ATOM 852 O O . LEU A 1 105 ? -11.435 1.436 19.387 1.00 81.88 105 LEU A O 1
ATOM 856 N N . PHE A 1 106 ? -12.009 1.381 17.218 1.00 78.75 106 PHE A N 1
ATOM 857 C CA . PHE A 1 106 ? -13.261 0.674 17.472 1.00 78.75 106 PHE A CA 1
ATOM 858 C C . PHE A 1 106 ? -12.985 -0.755 17.960 1.00 78.75 106 PHE A C 1
ATOM 860 O O . PHE A 1 106 ? -12.231 -1.520 17.349 1.00 78.75 106 PHE A O 1
ATOM 867 N N . GLU A 1 107 ? -13.584 -1.106 19.098 1.00 77.56 107 GLU A N 1
ATOM 868 C CA . GLU A 1 107 ? -13.421 -2.414 19.725 1.00 77.56 107 GLU A CA 1
ATOM 869 C C . GLU A 1 107 ? -14.021 -3.525 18.846 1.00 77.56 107 GLU A C 1
ATOM 871 O O . GLU A 1 107 ? -15.066 -3.350 18.224 1.00 77.56 107 GLU A O 1
ATOM 876 N N . GLY A 1 108 ? -13.348 -4.678 18.784 1.00 74.06 108 GLY A N 1
ATOM 877 C CA . GLY A 1 108 ? -13.775 -5.832 17.980 1.00 74.06 108 GLY A CA 1
ATOM 878 C C . GLY A 1 108 ? -13.255 -5.858 16.538 1.00 74.06 108 GLY A C 1
ATOM 879 O O . GLY A 1 108 ? -13.282 -6.918 15.914 1.00 74.06 108 GLY A O 1
ATOM 880 N N . ASN A 1 109 ? -12.700 -4.754 16.033 1.00 81.50 109 ASN A N 1
ATOM 881 C CA . ASN A 1 109 ? -12.157 -4.688 14.677 1.00 81.50 109 ASN A CA 1
ATOM 882 C C . ASN A 1 109 ? -10.692 -5.145 14.591 1.00 81.50 109 ASN A C 1
ATOM 884 O O . ASN A 1 109 ? -9.872 -4.904 15.487 1.00 81.50 109 ASN A O 1
ATOM 888 N N . ALA A 1 110 ? -10.343 -5.805 13.486 1.00 83.94 110 ALA A N 1
ATOM 889 C CA . ALA A 1 110 ? -8.959 -6.104 13.132 1.00 83.94 110 ALA A CA 1
ATOM 890 C C . ALA A 1 110 ? -8.385 -4.941 12.313 1.00 83.94 110 ALA A C 1
ATOM 892 O O . ALA A 1 110 ? -9.000 -4.507 11.340 1.00 83.94 110 ALA A O 1
ATOM 893 N N . TYR A 1 111 ? -7.213 -4.453 12.716 1.00 86.00 111 TYR A N 1
ATOM 894 C CA . TYR A 1 111 ? -6.540 -3.326 12.075 1.00 86.00 111 TYR A CA 1
ATOM 895 C C . TYR A 1 111 ? -5.187 -3.760 11.546 1.00 86.00 111 TYR A C 1
ATOM 897 O O . TYR A 1 111 ? -4.459 -4.476 12.238 1.00 86.00 111 TYR A O 1
ATOM 905 N N . GLU A 1 112 ? -4.853 -3.290 10.352 1.00 89.00 112 GLU A N 1
ATOM 906 C CA . GLU A 1 112 ? -3.522 -3.422 9.777 1.00 89.00 112 GLU A CA 1
ATOM 907 C C . GLU A 1 112 ? -2.888 -2.042 9.627 1.00 89.00 112 GLU A C 1
ATOM 909 O O . GLU A 1 112 ? -3.569 -1.045 9.385 1.00 89.00 112 GLU A O 1
ATOM 914 N N . HIS A 1 113 ? -1.571 -1.991 9.791 1.00 88.69 113 HIS A N 1
ATOM 915 C CA . HIS A 1 113 ? -0.784 -0.807 9.499 1.00 88.69 113 HIS A CA 1
ATOM 916 C C . HIS A 1 113 ? -0.088 -1.031 8.158 1.00 88.69 113 HIS A C 1
ATOM 918 O O . HIS A 1 113 ? 0.753 -1.923 8.027 1.00 88.69 113 HIS A O 1
ATOM 924 N N . ILE A 1 114 ? -0.479 -0.245 7.161 1.00 88.94 114 ILE A N 1
ATOM 925 C CA . ILE A 1 114 ? 0.091 -0.268 5.817 1.00 88.94 114 ILE A CA 1
ATOM 926 C C . ILE A 1 114 ? 0.980 0.954 5.645 1.00 88.94 114 ILE A C 1
ATOM 928 O O . ILE A 1 114 ? 0.560 2.072 5.935 1.00 88.94 114 ILE A O 1
ATOM 932 N N . ARG A 1 115 ? 2.185 0.728 5.130 1.00 88.44 115 ARG A N 1
ATOM 933 C CA . ARG A 1 115 ? 3.143 1.765 4.764 1.00 88.44 115 ARG A CA 1
ATOM 934 C C . ARG A 1 115 ? 3.355 1.756 3.262 1.00 88.44 115 ARG A C 1
ATOM 936 O O . ARG A 1 115 ? 3.636 0.714 2.673 1.00 88.44 115 ARG A O 1
ATOM 943 N N . ILE A 1 116 ? 3.260 2.924 2.650 1.00 86.88 116 ILE A N 1
ATOM 944 C CA . ILE A 1 116 ? 3.497 3.137 1.227 1.00 86.88 116 ILE A CA 1
ATOM 945 C C . ILE A 1 116 ? 4.725 4.027 1.083 1.00 86.88 116 ILE A C 1
ATOM 947 O O . ILE A 1 116 ? 4.798 5.093 1.691 1.00 86.88 116 ILE A O 1
ATOM 951 N N . VAL A 1 117 ? 5.696 3.586 0.289 1.00 82.56 117 VAL A N 1
ATOM 952 C CA . VAL A 1 117 ? 6.904 4.353 -0.025 1.00 82.56 117 VAL A CA 1
ATOM 953 C C . VAL A 1 117 ? 6.777 4.916 -1.434 1.00 82.56 117 VAL A C 1
ATOM 955 O O . VAL A 1 117 ? 6.573 4.169 -2.390 1.00 82.56 117 VAL A O 1
ATOM 958 N N . SER A 1 118 ? 6.915 6.231 -1.546 1.00 76.00 118 SER A N 1
ATOM 959 C CA . SER A 1 118 ? 6.971 6.973 -2.805 1.00 76.00 118 SER A CA 1
ATOM 960 C C . SER A 1 118 ? 8.253 7.804 -2.862 1.00 76.00 118 SER A C 1
ATOM 962 O O . SER A 1 118 ? 8.954 7.935 -1.855 1.00 76.00 118 SER A O 1
ATOM 964 N N . ASP A 1 119 ? 8.541 8.392 -4.020 1.00 69.12 119 ASP A N 1
ATOM 965 C CA . ASP A 1 119 ? 9.680 9.302 -4.174 1.00 69.12 119 ASP A CA 1
ATOM 966 C C . ASP A 1 119 ? 9.527 10.577 -3.320 1.00 69.12 119 ASP A C 1
ATOM 968 O O . ASP A 1 119 ? 10.525 11.143 -2.876 1.00 69.12 119 ASP A O 1
ATOM 972 N N . ASP A 1 120 ? 8.286 10.984 -3.027 1.00 66.81 120 ASP A N 1
ATOM 973 C CA . ASP A 1 120 ? 7.957 12.172 -2.228 1.00 66.81 120 ASP A CA 1
ATOM 974 C C . ASP A 1 120 ? 7.963 11.908 -0.710 1.00 66.81 120 ASP A C 1
ATOM 976 O O . ASP A 1 120 ? 7.802 12.831 0.089 1.00 66.81 120 ASP A O 1
ATOM 980 N N . GLY A 1 121 ? 8.148 10.651 -0.294 1.00 73.00 121 GLY A N 1
ATOM 981 C CA . GLY A 1 121 ? 8.180 10.246 1.109 1.00 73.00 121 GLY A CA 1
ATOM 982 C C . GLY A 1 121 ? 7.322 9.021 1.409 1.00 73.00 121 GLY A C 1
ATOM 983 O O . GLY A 1 121 ? 6.905 8.275 0.515 1.00 73.00 121 GLY A O 1
ATOM 984 N N . THR A 1 122 ? 7.071 8.796 2.699 1.00 79.06 122 THR A N 1
ATOM 985 C CA . THR A 1 122 ? 6.247 7.680 3.173 1.00 79.06 122 THR A CA 1
ATOM 986 C C . THR A 1 122 ? 4.872 8.117 3.619 1.00 79.06 122 THR A C 1
ATOM 988 O O . THR A 1 122 ? 4.703 9.119 4.313 1.00 79.06 122 THR A O 1
ATOM 991 N N . PHE A 1 123 ? 3.901 7.287 3.282 1.00 81.44 123 PHE A N 1
ATOM 992 C CA . PHE A 1 123 ? 2.528 7.416 3.712 1.00 81.44 123 PHE A CA 1
ATOM 993 C C . PHE A 1 123 ? 2.158 6.212 4.572 1.00 81.44 123 PHE A C 1
ATOM 995 O O . PHE A 1 123 ? 2.414 5.076 4.173 1.00 81.44 123 PHE A O 1
ATOM 1002 N N . ASP A 1 124 ? 1.530 6.449 5.719 1.00 83.06 124 ASP A N 1
ATOM 1003 C CA . ASP A 1 124 ? 1.041 5.381 6.587 1.00 83.06 124 ASP A CA 1
ATOM 1004 C C . ASP A 1 124 ? -0.480 5.430 6.695 1.00 83.06 124 ASP A C 1
ATOM 1006 O O . ASP A 1 124 ? -1.102 6.494 6.798 1.00 83.06 124 ASP A O 1
ATOM 1010 N N . ALA A 1 125 ? -1.081 4.246 6.682 1.00 86.88 125 ALA A N 1
ATOM 1011 C CA . ALA A 1 125 ? -2.509 4.052 6.823 1.00 86.88 125 ALA A CA 1
ATOM 1012 C C . ALA A 1 125 ? -2.812 2.994 7.880 1.00 86.88 125 ALA A C 1
ATOM 1014 O O . ALA A 1 125 ? -2.238 1.903 7.871 1.00 86.88 125 ALA A O 1
ATOM 1015 N N . ILE A 1 126 ? -3.778 3.300 8.747 1.00 88.19 126 ILE A N 1
ATOM 1016 C CA . ILE A 1 126 ? -4.401 2.311 9.626 1.00 88.19 126 ILE A CA 1
ATOM 1017 C C . ILE A 1 126 ? -5.716 1.878 9.000 1.00 88.19 126 ILE A C 1
ATOM 1019 O O . ILE A 1 126 ? -6.712 2.608 9.042 1.00 88.19 126 ILE A O 1
ATOM 1023 N N . VAL A 1 127 ? -5.701 0.683 8.421 1.00 87.75 127 VAL A N 1
ATOM 1024 C CA . VAL A 1 127 ? -6.812 0.145 7.640 1.00 87.75 127 VAL A CA 1
ATOM 1025 C C . VAL A 1 127 ? -7.583 -0.887 8.443 1.00 87.75 127 VAL A C 1
ATOM 1027 O O . VAL A 1 127 ? -7.018 -1.667 9.215 1.00 87.75 127 VAL A O 1
ATOM 1030 N N . GLU A 1 128 ? -8.901 -0.853 8.301 1.00 81.81 128 GLU A N 1
ATOM 1031 C CA . GLU A 1 128 ? -9.792 -1.840 8.900 1.00 81.81 128 GLU A CA 1
ATOM 1032 C C . GLU A 1 128 ? -9.865 -3.051 7.962 1.00 81.81 128 GLU A C 1
ATOM 1034 O O . GLU A 1 128 ? -10.487 -2.971 6.910 1.00 81.81 128 GLU A O 1
ATOM 1039 N N . GLN A 1 129 ? -9.240 -4.168 8.348 1.00 73.00 129 GLN A N 1
ATOM 1040 C CA . GLN A 1 129 ? -9.136 -5.394 7.538 1.00 73.00 129 GLN A CA 1
ATOM 1041 C C . GLN A 1 129 ? -8.412 -5.221 6.178 1.00 73.00 129 GLN A C 1
ATOM 1043 O O . GLN A 1 129 ? -7.714 -4.240 5.933 1.00 73.00 129 GLN A O 1
ATOM 1048 N N . ALA A 1 130 ? -8.512 -6.254 5.332 1.00 71.81 130 ALA A N 1
ATOM 1049 C CA . ALA A 1 130 ? -7.993 -6.311 3.967 1.00 71.81 130 ALA A CA 1
ATOM 1050 C C . ALA A 1 130 ? -8.578 -5.182 3.084 1.00 71.81 130 ALA A C 1
ATOM 1052 O O . ALA A 1 130 ? -9.653 -4.669 3.388 1.00 71.81 130 ALA A O 1
ATOM 1053 N N . PRO A 1 131 ? -7.910 -4.809 1.979 1.00 84.56 131 PRO A N 1
ATOM 1054 C CA . PRO A 1 131 ? -8.346 -3.710 1.119 1.00 84.56 131 PRO A CA 1
ATOM 1055 C C . PRO A 1 131 ?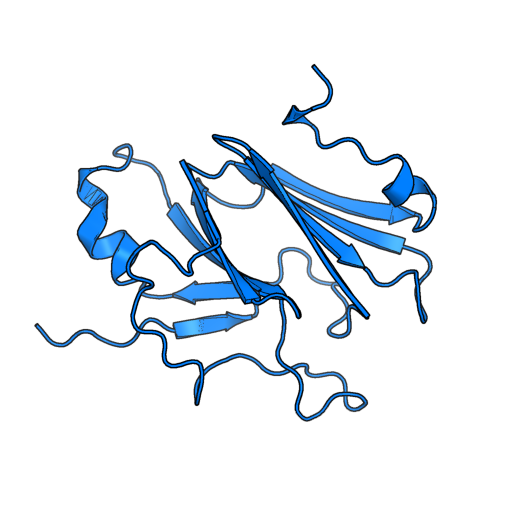 -9.758 -3.954 0.571 1.00 84.56 131 PRO A C 1
ATOM 1057 O O . PRO A 1 131 ? -10.079 -5.068 0.153 1.00 84.56 131 PRO A O 1
ATOM 1060 N N . ASP A 1 132 ? -10.588 -2.906 0.539 1.00 86.81 132 ASP A N 1
ATOM 1061 C CA . ASP A 1 132 ? -11.972 -2.976 0.048 1.00 86.81 132 ASP A CA 1
ATOM 1062 C C . ASP A 1 132 ? -12.035 -3.365 -1.432 1.00 86.81 132 ASP A C 1
ATOM 1064 O O . ASP A 1 132 ? -12.978 -4.023 -1.875 1.00 86.81 132 ASP A O 1
ATOM 1068 N N . ASN A 1 133 ? -11.048 -2.927 -2.212 1.00 89.56 133 ASN A N 1
ATOM 1069 C CA . ASN A 1 133 ? -10.987 -3.191 -3.636 1.00 89.56 133 ASN A CA 1
ATOM 1070 C C . ASN A 1 133 ? -9.532 -3.243 -4.109 1.00 89.56 133 ASN A C 1
ATOM 1072 O O . ASN A 1 133 ? -8.729 -2.362 -3.810 1.00 89.56 133 ASN A O 1
ATOM 1076 N N . VAL A 1 134 ? -9.206 -4.283 -4.873 1.00 92.31 134 VAL A N 1
ATOM 1077 C CA . VAL A 1 134 ? -7.899 -4.456 -5.505 1.00 92.31 134 VAL A CA 1
ATOM 1078 C C . VAL A 1 134 ? -8.124 -4.916 -6.930 1.00 92.31 134 VAL A C 1
ATOM 1080 O O . VAL A 1 134 ? -8.680 -5.991 -7.157 1.00 92.31 134 VAL A O 1
ATOM 1083 N N . GLN A 1 135 ? -7.724 -4.102 -7.901 1.00 92.00 135 GLN A N 1
ATOM 1084 C CA . GLN A 1 135 ? -8.013 -4.388 -9.300 1.00 92.00 135 GLN A CA 1
ATOM 1085 C C . GLN A 1 135 ? -6.938 -3.873 -10.247 1.00 92.00 135 GLN A C 1
ATOM 1087 O O . GLN A 1 135 ? -6.363 -2.801 -10.066 1.00 92.00 135 GLN A O 1
ATOM 1092 N N . TRP A 1 136 ? -6.724 -4.641 -11.309 1.00 91.94 136 TRP A N 1
ATOM 1093 C CA . TRP A 1 136 ? -5.959 -4.210 -12.465 1.00 91.94 136 TRP A CA 1
ATOM 1094 C C . TRP A 1 136 ? -6.847 -3.376 -13.386 1.00 91.94 136 TRP A C 1
ATOM 1096 O O . TRP A 1 136 ? -7.903 -3.837 -13.818 1.00 91.94 136 TRP A O 1
ATOM 1106 N N . VAL A 1 137 ? -6.398 -2.176 -13.733 1.00 90.81 137 VAL A N 1
ATOM 1107 C CA . VAL A 1 137 ? -7.062 -1.298 -14.703 1.00 90.81 137 VAL A CA 1
ATOM 1108 C C . VAL A 1 137 ? -6.142 -1.065 -15.890 1.00 90.81 137 VAL A C 1
ATOM 1110 O O . VAL A 1 137 ? -4.924 -1.037 -15.738 1.00 90.81 137 VAL A O 1
ATOM 1113 N N . SER A 1 138 ? -6.695 -0.880 -17.090 1.00 87.44 138 SER A N 1
ATOM 1114 C CA . SER A 1 138 ? -5.868 -0.476 -18.238 1.00 87.44 138 SER A CA 1
ATOM 1115 C C . SER A 1 138 ? -5.131 0.831 -17.922 1.00 87.44 138 SER A C 1
ATOM 1117 O O . SER A 1 138 ? -5.730 1.735 -17.339 1.00 87.44 138 SER A O 1
ATOM 1119 N N . GLY A 1 139 ? -3.864 0.967 -18.325 1.00 74.81 139 GLY A N 1
ATOM 1120 C CA . GLY A 1 139 ? -3.058 2.156 -17.995 1.00 74.81 139 GLY A CA 1
ATOM 1121 C C . GLY A 1 139 ? -3.683 3.480 -18.457 1.00 74.81 139 GLY A C 1
ATOM 1122 O O . GLY A 1 139 ? -3.575 4.503 -17.791 1.00 74.81 139 GLY A O 1
ATOM 1123 N N . LYS A 1 140 ? -4.441 3.448 -19.564 1.00 64.75 140 LYS A N 1
ATOM 1124 C CA . LYS A 1 140 ? -5.251 4.584 -20.048 1.00 64.75 140 LYS A CA 1
ATOM 1125 C C . LYS A 1 140 ? -6.572 4.759 -19.292 1.00 64.75 140 LYS A C 1
ATOM 1127 O O . LYS A 1 140 ? -7.081 5.867 -19.219 1.00 64.75 140 LYS A O 1
ATOM 1132 N N . GLY A 1 141 ? -7.140 3.679 -18.757 1.00 57.56 141 GLY A N 1
ATOM 1133 C CA . GLY A 1 141 ? -8.333 3.693 -17.906 1.00 57.56 141 GLY A CA 1
ATOM 1134 C C . GLY A 1 141 ? -8.060 4.236 -16.504 1.00 57.56 141 GLY A C 1
ATOM 1135 O O . GLY A 1 141 ? -8.963 4.792 -15.892 1.00 57.56 141 GLY A O 1
ATOM 1136 N N . ALA A 1 142 ? -6.816 4.147 -16.026 1.00 58.31 142 ALA A N 1
ATOM 1137 C CA . ALA A 1 142 ? -6.403 4.704 -14.743 1.00 58.31 142 ALA A CA 1
ATOM 1138 C C . ALA A 1 142 ? -6.497 6.241 -14.695 1.00 58.31 142 ALA A C 1
ATOM 1140 O O . ALA A 1 142 ? -6.872 6.794 -13.669 1.00 58.31 142 ALA A O 1
ATOM 1141 N N . SER A 1 143 ? -6.275 6.934 -15.820 1.00 61.91 143 SER A N 1
ATOM 1142 C CA . SER A 1 143 ? -6.505 8.386 -15.947 1.00 61.91 143 SER A CA 1
ATOM 1143 C C . SER A 1 143 ? -7.969 8.793 -15.725 1.00 61.91 143 SER A C 1
ATOM 1145 O O . SER A 1 143 ? -8.253 9.952 -15.438 1.00 61.91 143 SER A O 1
ATOM 1147 N N . PHE A 1 144 ? -8.895 7.844 -15.883 1.00 64.75 144 PHE A N 1
ATOM 1148 C CA . PHE A 1 144 ? -10.332 8.013 -15.664 1.00 64.75 144 PHE A CA 1
ATOM 1149 C C . PHE A 1 144 ? -10.812 7.289 -14.403 1.00 64.75 144 PHE A C 1
ATOM 1151 O O . PHE A 1 144 ? -12.009 7.316 -14.104 1.00 64.75 144 PHE A O 1
ATOM 1158 N N . TYR A 1 145 ? -9.908 6.624 -13.675 1.00 78.50 145 TYR A N 1
ATOM 1159 C CA . TYR A 1 145 ? -10.264 5.933 -12.452 1.00 78.50 145 TYR A CA 1
ATOM 1160 C C . TYR A 1 145 ? -10.64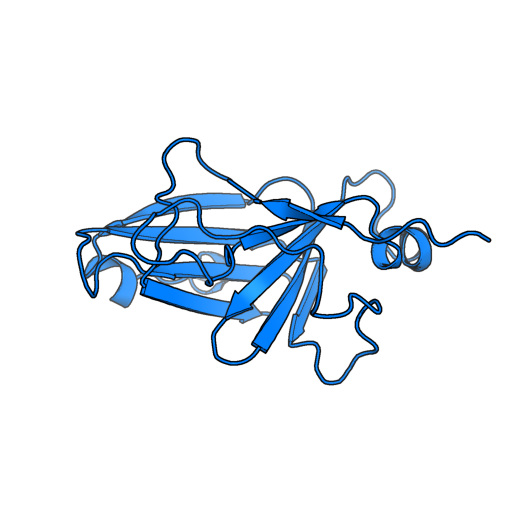3 6.972 -11.406 1.00 78.50 145 TYR A C 1
ATOM 1162 O O . TYR A 1 145 ? -9.816 7.747 -10.933 1.00 78.50 145 TYR A O 1
ATOM 1170 N N . THR A 1 146 ? -11.925 6.993 -11.068 1.00 82.62 146 THR A N 1
ATOM 1171 C CA . THR A 1 146 ? -12.431 7.786 -9.958 1.00 82.62 146 THR A CA 1
ATOM 1172 C C . THR A 1 146 ? -12.545 6.841 -8.776 1.00 82.62 146 THR A C 1
ATOM 1174 O O . THR A 1 146 ? -13.304 5.872 -8.879 1.00 82.62 146 THR A O 1
ATOM 1177 N N . PRO A 1 147 ? -11.819 7.089 -7.672 1.00 81.88 147 PRO A N 1
ATOM 1178 C CA . PRO A 1 147 ? -11.974 6.281 -6.481 1.00 81.88 147 PRO A CA 1
ATOM 1179 C C . PRO A 1 147 ? -13.440 6.165 -6.069 1.00 81.88 147 PRO A C 1
ATOM 1181 O O . PRO A 1 147 ? -14.233 7.103 -6.228 1.00 81.88 147 PRO A O 1
ATOM 1184 N N . SER A 1 148 ? -13.815 5.015 -5.527 1.00 84.94 148 SER A N 1
ATOM 1185 C CA . SER A 1 148 ? -15.198 4.699 -5.171 1.00 84.94 148 SER A CA 1
ATOM 1186 C C . SER A 1 148 ? -15.800 5.731 -4.210 1.00 84.94 148 SER A C 1
ATOM 1188 O O . SER A 1 148 ? -16.970 6.094 -4.340 1.00 84.94 148 SER A O 1
ATOM 1190 N N . TYR A 1 149 ? -14.989 6.293 -3.309 1.00 82.19 149 TYR A N 1
ATOM 1191 C CA . TYR A 1 149 ? -15.410 7.357 -2.395 1.00 82.19 149 TYR A CA 1
ATOM 1192 C C . TYR A 1 149 ? -15.660 8.715 -3.071 1.00 82.19 149 TYR A C 1
ATOM 1194 O O . TYR A 1 149 ? -16.439 9.504 -2.543 1.00 82.19 149 TYR A O 1
ATOM 1202 N N . ARG A 1 150 ? -15.033 8.997 -4.224 1.00 81.81 150 ARG A N 1
ATOM 1203 C CA . ARG A 1 150 ? -15.250 10.229 -5.010 1.00 81.81 150 ARG A CA 1
ATOM 1204 C C . ARG A 1 150 ? -16.415 10.119 -5.993 1.00 81.81 150 ARG A C 1
ATOM 1206 O O . ARG A 1 150 ? -16.844 11.126 -6.538 1.00 81.81 150 ARG A O 1
ATOM 1213 N N . SER A 1 151 ? -16.921 8.912 -6.233 1.00 77.31 151 SER A N 1
ATOM 1214 C CA . SER A 1 151 ? -17.959 8.637 -7.236 1.00 77.31 151 SER A CA 1
ATOM 1215 C C . SER A 1 151 ? -19.393 8.924 -6.748 1.00 77.31 151 SER A C 1
ATOM 1217 O O . SER A 1 151 ? -20.348 8.428 -7.347 1.00 77.31 151 SER A O 1
ATOM 1219 N N . LYS A 1 152 ? -19.557 9.677 -5.652 1.00 57.22 152 LYS A N 1
ATOM 1220 C CA . LYS A 1 152 ? -20.847 10.013 -5.027 1.00 57.22 152 LYS A CA 1
ATOM 1221 C C . LYS A 1 152 ? -21.164 11.496 -5.118 1.00 57.22 152 LYS A C 1
ATOM 1223 O O . LYS A 1 152 ? -20.231 12.302 -4.921 1.00 57.22 152 LYS A O 1
#

Sequence (152 aa):
MDHKRDLAVPWVPLSDIPQSPCGIEVDAAPGWVTVRAVYSFYDGDRDLIIEMRSIIASLFDEAASPLVDFSRGYPKLTDPRWPHHWWPLMKVEDSSWLVENRARLFEGNAYEHIRIVSDDGTFDAIVEQAPDNVQWVSGKGASFYTPSYRSK